Protein AF-A0A7L0DFR3-F1 (afdb_monomer)

Organism: NCBI:txid118793

Foldseek 3Di:
DDDADPDLVRSLVVLCVVCVVPDPVVSVVVNVVSVVVVVVVVVVVVVVPDDDDDDDDDDPVVVVVVVVVVVVCCVVPPVVVVVVVVVLVCVVVCVPPPPDPDPVVVNVVVVVVVVVVVVVVVVVVVVVVVVVVVPPPDPPPPPPPDDDPDDDD

Solvent-accessible surface area (backbone atoms only — not comparable to full-atom values): 9643 Å² total; per-residue (Å²): 136,88,85,72,61,91,49,72,66,61,28,53,50,52,51,50,64,77,40,61,94,48,61,68,69,60,50,51,51,52,51,53,50,50,54,52,50,52,52,47,53,53,50,48,55,56,53,72,73,44,91,73,81,82,88,74,88,82,52,68,72,54,53,62,48,50,54,55,50,51,56,50,47,54,64,73,57,42,58,66,62,55,48,51,53,50,52,53,49,44,56,73,66,54,76,70,66,90,81,69,92,69,63,63,72,61,50,56,50,52,51,53,48,50,54,52,48,52,57,49,51,62,52,52,57,55,55,53,58,63,58,63,69,74,68,74,69,79,79,79,78,78,81,83,81,91,85,83,94,80,87,89,134

InterPro domains:
  IPR006958 Mak16 protein [PF04874] (60-153)

Mean predicted aligned error: 16.57 Å

Sequence (153 aa):
QVLLSKNYEKALEEIDENLIYWPRFIRHKCKQRFTKITQYLIRIRKLTLRRQRKLVPLRRKIERREKRREEKALIAAQLDNAIEKELLERLKQDTYGDIYNFPIHAFDKALQQQEAESESESDAEKEEEEDEDMDKREFVEANSDESDLSDFE

pLDDT: mean 77.78, std 20.04, range [38.03, 97.69]

Nearest PDB structures (foldseek):
  8fkv-assembly1_NM  TM=8.749E-01  e=5.158E-13  Homo sapiens
  7ohx-assembly1_3  TM=8.711E-01  e=8.776E-07  Saccharomyces cerevisiae S288C

Radius of gyration: 38.38 Å; Cα contacts (8 Å, |Δi|>4): 20; chains: 1; bounding box: 72×45×98 Å

Structure (mmCIF, N/CA/C/O backbone):
data_AF-A0A7L0DFR3-F1
#
_entry.id   AF-A0A7L0DFR3-F1
#
loop_
_atom_site.group_PDB
_atom_site.id
_atom_site.type_symbol
_atom_site.label_atom_id
_atom_site.label_alt_id
_atom_site.label_comp_id
_atom_site.label_asym_id
_atom_site.label_entity_id
_atom_site.label_seq_id
_atom_site.pdbx_PDB_ins_code
_atom_site.Cartn_x
_atom_site.Cartn_y
_atom_site.Cartn_z
_atom_site.occupancy
_atom_site.B_iso_or_equiv
_atom_site.auth_seq_id
_atom_site.auth_comp_id
_atom_site.auth_asym_id
_atom_site.auth_atom_id
_atom_site.pdbx_PDB_model_num
ATOM 1 N N . GLN A 1 1 ? 10.230 -4.077 -34.091 1.00 72.06 1 GLN A N 1
ATOM 2 C CA . GLN A 1 1 ? 10.759 -3.524 -32.822 1.00 72.06 1 GLN A CA 1
ATOM 3 C C . GLN A 1 1 ? 12.108 -4.180 -32.562 1.00 72.06 1 GLN A C 1
ATOM 5 O O . GLN A 1 1 ? 12.217 -5.369 -32.830 1.00 72.06 1 GLN A O 1
ATOM 10 N N . VAL A 1 2 ? 13.117 -3.433 -32.107 1.00 84.50 2 VAL A N 1
ATOM 11 C CA . VAL A 1 2 ? 14.445 -3.990 -31.785 1.00 84.50 2 VAL A CA 1
ATOM 12 C C . VAL A 1 2 ? 14.487 -4.327 -30.297 1.00 84.50 2 VAL A C 1
ATOM 14 O O . VAL A 1 2 ? 14.176 -3.478 -29.462 1.00 84.50 2 VAL A O 1
ATOM 17 N N . LEU A 1 3 ? 14.824 -5.574 -29.974 1.00 90.81 3 LEU A N 1
ATOM 18 C CA . LEU A 1 3 ? 15.036 -6.033 -28.603 1.00 90.81 3 LEU A CA 1
ATOM 19 C C . LEU A 1 3 ? 16.458 -5.666 -28.176 1.00 90.81 3 LEU A C 1
ATOM 21 O O . LEU A 1 3 ? 17.406 -6.056 -28.848 1.00 90.81 3 LEU A O 1
ATOM 25 N N . LEU A 1 4 ? 16.588 -4.940 -27.065 1.00 91.44 4 LEU A N 1
ATOM 26 C CA . LEU A 1 4 ? 17.887 -4.629 -26.467 1.00 91.44 4 LEU A CA 1
ATOM 27 C C . LEU A 1 4 ? 18.353 -5.772 -25.563 1.00 91.44 4 LEU A C 1
ATOM 29 O O . LEU A 1 4 ? 17.537 -6.440 -24.913 1.00 91.44 4 LEU A O 1
ATOM 33 N N . SER A 1 5 ? 19.664 -5.975 -25.475 1.00 93.69 5 SER A N 1
ATOM 34 C CA . SER A 1 5 ? 20.235 -6.974 -24.575 1.00 93.69 5 SER A CA 1
ATOM 35 C C . SER A 1 5 ? 20.007 -6.651 -23.090 1.00 93.69 5 SER A C 1
ATOM 37 O O . SER A 1 5 ? 19.748 -5.524 -22.666 1.00 93.69 5 SER A O 1
ATOM 39 N N . LYS A 1 6 ? 20.085 -7.692 -22.249 1.00 90.19 6 LYS A N 1
ATOM 40 C CA . LYS A 1 6 ? 19.926 -7.567 -20.787 1.00 90.19 6 LYS A CA 1
ATOM 41 C C . LYS A 1 6 ? 21.142 -6.925 -20.109 1.00 90.19 6 LYS A C 1
ATOM 43 O O . LYS A 1 6 ? 21.017 -6.423 -18.993 1.00 90.19 6 LYS A O 1
ATOM 48 N N . ASN A 1 7 ? 22.303 -6.981 -20.759 1.00 94.25 7 ASN A N 1
ATOM 49 C CA . ASN A 1 7 ? 23.536 -6.392 -20.255 1.00 94.25 7 ASN A CA 1
ATOM 50 C C . ASN A 1 7 ? 23.525 -4.896 -20.551 1.00 94.25 7 ASN A C 1
ATOM 52 O O . ASN A 1 7 ? 23.384 -4.496 -21.701 1.00 94.25 7 ASN A O 1
ATOM 56 N N . TYR A 1 8 ? 23.683 -4.079 -19.511 1.00 94.06 8 TYR A N 1
ATOM 57 C CA . TYR A 1 8 ? 23.552 -2.627 -19.621 1.00 94.06 8 TYR A CA 1
ATOM 58 C C . TYR A 1 8 ? 24.523 -2.015 -20.641 1.00 94.06 8 TYR A C 1
ATOM 60 O O . TYR A 1 8 ? 24.113 -1.187 -21.445 1.00 94.06 8 TYR A O 1
ATOM 68 N N . GLU A 1 9 ? 25.782 -2.448 -20.626 1.00 95.25 9 GLU A N 1
ATOM 69 C CA . GLU A 1 9 ? 26.828 -1.937 -21.520 1.00 95.25 9 GLU A CA 1
ATOM 70 C C . GLU A 1 9 ? 26.550 -2.302 -22.980 1.00 95.25 9 GLU A C 1
ATOM 72 O O . GLU A 1 9 ? 26.455 -1.414 -23.822 1.00 95.25 9 GLU A O 1
ATOM 77 N N . LYS A 1 10 ? 26.280 -3.585 -23.252 1.00 95.81 10 LYS A N 1
ATOM 78 C CA . LYS A 1 10 ? 25.943 -4.066 -24.601 1.00 95.81 10 LYS A CA 1
ATOM 79 C C . LYS A 1 10 ? 24.705 -3.371 -25.169 1.00 95.81 10 LYS A C 1
ATOM 81 O O . LYS A 1 10 ? 24.691 -2.974 -26.324 1.00 95.81 10 LYS A O 1
ATOM 86 N N . ALA A 1 11 ? 23.684 -3.141 -24.346 1.00 95.75 11 ALA A N 1
ATOM 87 C CA . ALA A 1 11 ? 22.491 -2.421 -24.775 1.00 95.75 11 ALA A CA 1
ATOM 88 C C . ALA A 1 11 ? 22.769 -0.942 -25.109 1.00 95.75 11 ALA A C 1
ATOM 90 O O . ALA A 1 11 ? 22.086 -0.369 -25.955 1.00 95.75 11 ALA A O 1
ATOM 91 N N . LEU A 1 12 ? 23.754 -0.296 -24.470 1.00 95.12 12 LEU A N 1
ATOM 92 C CA . LEU A 1 12 ? 24.156 1.069 -24.830 1.00 95.12 12 LEU A CA 1
ATOM 93 C C . L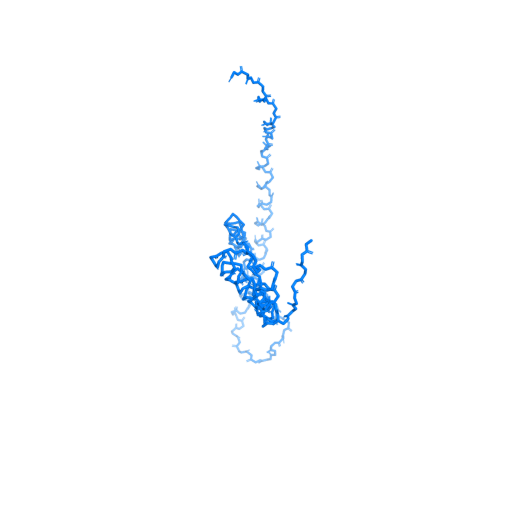EU A 1 12 ? 24.895 1.118 -26.170 1.00 95.12 12 LEU A C 1
ATOM 95 O O . LEU A 1 12 ? 24.679 2.068 -26.924 1.00 95.12 12 LEU A O 1
ATOM 99 N N . GLU A 1 13 ? 25.729 0.116 -26.450 1.00 95.25 13 GLU A N 1
ATOM 100 C CA . GLU A 1 13 ? 26.411 -0.057 -27.739 1.00 95.25 13 GLU A CA 1
ATOM 101 C C . GLU A 1 13 ? 25.393 -0.330 -28.852 1.00 95.25 13 GLU A C 1
ATOM 103 O O . GLU A 1 13 ? 25.373 0.385 -29.850 1.00 95.25 13 GLU A O 1
ATOM 108 N N . GLU A 1 14 ? 24.441 -1.241 -28.629 1.00 95.12 14 GLU A N 1
ATOM 109 C CA . GLU A 1 14 ? 23.336 -1.513 -29.559 1.00 95.12 14 GLU A CA 1
ATOM 110 C C . GLU A 1 14 ? 22.519 -0.245 -29.868 1.00 95.12 14 GLU A C 1
ATOM 112 O O . GLU A 1 14 ? 22.102 -0.025 -31.007 1.00 95.12 14 GLU A O 1
ATOM 117 N N . ILE A 1 15 ? 22.283 0.624 -28.876 1.00 94.25 15 ILE A N 1
ATOM 118 C CA . ILE A 1 15 ? 21.622 1.923 -29.094 1.00 94.25 15 ILE A CA 1
ATOM 119 C C . ILE A 1 15 ? 22.478 2.825 -29.992 1.00 94.25 15 ILE A C 1
ATOM 121 O O . ILE A 1 15 ? 21.922 3.541 -30.826 1.00 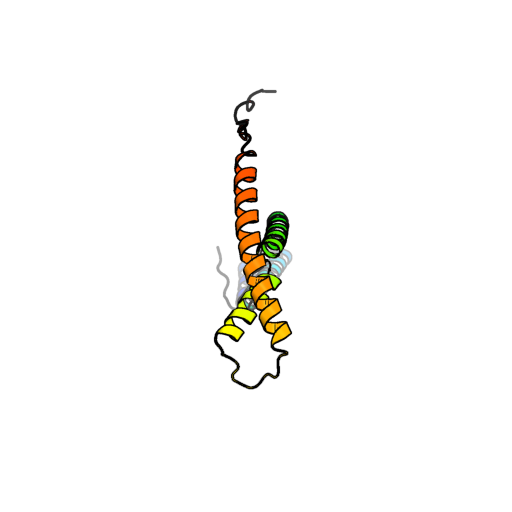94.25 15 ILE A O 1
ATOM 125 N N . ASP A 1 16 ? 23.802 2.822 -29.835 1.00 93.94 16 ASP A N 1
ATOM 126 C CA . ASP A 1 16 ? 24.697 3.627 -30.668 1.00 93.94 16 ASP A CA 1
ATOM 127 C C . ASP A 1 16 ? 24.770 3.130 -32.113 1.00 93.94 16 ASP A C 1
ATOM 129 O O . ASP A 1 16 ? 24.722 3.952 -33.032 1.00 93.94 16 ASP A O 1
ATOM 133 N N . GLU A 1 17 ? 24.847 1.813 -32.302 1.00 94.06 17 GLU A N 1
ATOM 134 C CA . GLU A 1 17 ? 24.903 1.154 -33.608 1.00 94.06 17 GLU A CA 1
ATOM 135 C C . GLU A 1 17 ? 23.603 1.361 -34.392 1.00 94.06 17 GLU A C 1
ATOM 137 O O . GLU A 1 17 ? 23.618 1.826 -35.532 1.00 94.06 17 GLU A O 1
ATOM 142 N N . ASN A 1 18 ? 22.452 1.113 -33.758 1.00 93.25 18 ASN A N 1
ATOM 143 C CA . ASN A 1 18 ? 21.149 1.242 -34.415 1.00 93.25 18 ASN A CA 1
ATOM 144 C C . ASN A 1 18 ? 20.768 2.703 -34.720 1.00 93.25 18 ASN A C 1
ATOM 146 O O . ASN A 1 18 ? 19.979 2.966 -35.629 1.00 93.25 18 ASN A O 1
ATOM 150 N N . LEU A 1 19 ? 21.312 3.674 -33.975 1.00 93.25 19 LEU A N 1
ATOM 151 C CA . LEU A 1 19 ? 21.051 5.110 -34.162 1.00 93.25 19 LEU A CA 1
ATOM 152 C C . LEU A 1 19 ? 22.240 5.843 -34.805 1.00 93.25 19 LEU A C 1
ATOM 154 O O . LEU A 1 19 ? 22.445 7.038 -34.552 1.00 93.25 19 LEU A O 1
ATOM 158 N N . ILE A 1 20 ? 23.020 5.159 -35.648 1.00 94.00 20 ILE A N 1
ATOM 159 C CA . ILE A 1 20 ? 24.236 5.726 -36.244 1.00 94.00 20 ILE A CA 1
ATOM 160 C C . ILE A 1 20 ? 23.957 6.963 -37.113 1.00 94.00 20 ILE A C 1
ATOM 162 O O . ILE A 1 20 ? 24.647 7.971 -36.967 1.00 94.00 20 ILE A O 1
ATOM 166 N N . TYR A 1 21 ? 22.892 6.930 -37.920 1.00 94.62 21 TYR A N 1
ATOM 167 C CA . TYR A 1 21 ? 22.489 8.022 -38.818 1.00 94.62 21 TYR A CA 1
ATOM 168 C C . TYR A 1 21 ? 21.654 9.116 -38.137 1.00 94.62 21 TYR A C 1
ATOM 170 O O . TYR A 1 21 ? 21.275 10.098 -38.771 1.00 94.62 21 TYR A O 1
ATOM 178 N N . TRP A 1 22 ? 21.351 8.962 -36.846 1.00 95.56 22 TRP A N 1
ATOM 179 C CA . TRP A 1 22 ? 20.532 9.914 -36.102 1.00 95.56 22 TRP A CA 1
ATOM 180 C C . TRP A 1 22 ? 21.382 10.963 -35.371 1.00 95.56 22 TRP A C 1
ATOM 182 O O . TRP A 1 22 ? 22.492 10.664 -34.915 1.00 95.56 22 TRP A O 1
ATOM 192 N N . PRO A 1 23 ? 20.847 12.184 -35.168 1.00 96.94 23 PRO A N 1
ATOM 193 C CA . PRO A 1 23 ? 21.512 13.227 -34.396 1.00 96.94 23 PRO A CA 1
ATOM 194 C C . PRO A 1 23 ? 21.911 12.776 -32.984 1.00 96.94 23 PRO A C 1
ATOM 196 O O . PRO A 1 23 ? 21.156 12.089 -32.286 1.00 96.94 23 PRO A O 1
ATOM 199 N N . ARG A 1 24 ? 23.068 13.263 -32.509 1.00 95.06 24 ARG A N 1
ATOM 200 C CA . ARG A 1 24 ? 23.611 12.954 -31.168 1.00 95.06 24 ARG A CA 1
ATOM 201 C C . ARG A 1 24 ? 22.617 13.231 -30.037 1.00 95.06 24 ARG A C 1
ATOM 203 O O . ARG A 1 24 ? 22.581 12.483 -29.064 1.00 95.06 24 ARG A O 1
ATOM 210 N N . PHE A 1 25 ? 21.791 14.269 -30.176 1.00 96.38 25 PHE A N 1
ATOM 211 C CA . PHE A 1 25 ? 20.761 14.618 -29.196 1.00 96.38 25 PHE A CA 1
ATOM 212 C C . PHE A 1 25 ? 19.765 13.473 -28.964 1.00 96.38 25 PHE A C 1
ATOM 214 O O . PHE A 1 25 ? 19.495 13.109 -27.820 1.00 96.38 25 PHE A O 1
ATOM 221 N N . ILE A 1 26 ? 19.263 12.865 -30.041 1.00 95.81 26 ILE A N 1
ATOM 222 C CA . ILE A 1 26 ? 18.278 11.779 -29.963 1.00 95.81 26 ILE A CA 1
ATOM 223 C C . ILE A 1 26 ? 18.923 10.541 -29.343 1.00 95.81 26 ILE A C 1
ATOM 225 O O . ILE A 1 26 ? 18.371 9.966 -28.406 1.00 95.81 26 ILE A O 1
ATOM 229 N N . ARG A 1 27 ? 20.138 10.195 -29.779 1.00 94.94 27 ARG A N 1
ATOM 230 C CA . ARG A 1 27 ? 20.912 9.080 -29.218 1.00 94.94 27 ARG A CA 1
ATOM 231 C C . ARG A 1 27 ? 21.139 9.242 -27.714 1.00 94.94 27 ARG A C 1
ATOM 233 O O . ARG A 1 27 ? 20.875 8.325 -26.939 1.00 94.94 27 ARG A O 1
ATOM 240 N N . HIS A 1 28 ? 21.536 10.439 -27.285 1.00 96.50 28 HIS A N 1
ATOM 241 C CA . HIS A 1 28 ? 21.719 10.757 -25.872 1.00 96.50 28 HIS A CA 1
ATOM 242 C C . HIS A 1 28 ? 20.412 10.630 -25.078 1.00 96.50 28 HIS A C 1
ATOM 244 O O . HIS A 1 28 ? 20.404 10.042 -23.997 1.00 96.50 28 HIS A O 1
ATOM 250 N N . LYS A 1 29 ? 19.285 11.112 -25.616 1.00 97.69 29 LYS A N 1
ATOM 251 C CA . LYS A 1 29 ? 17.971 10.969 -24.971 1.00 97.69 29 LYS A CA 1
ATOM 252 C C . LYS A 1 29 ? 17.516 9.514 -24.878 1.00 97.69 29 LYS A C 1
ATOM 254 O O . LYS A 1 29 ? 16.987 9.129 -23.837 1.00 97.69 29 LYS A O 1
ATOM 259 N N . CYS A 1 30 ? 17.755 8.697 -25.902 1.00 95.94 30 CYS A N 1
ATOM 260 C CA . CYS A 1 30 ? 17.470 7.263 -25.851 1.00 95.94 30 CYS A CA 1
ATOM 261 C C . CYS A 1 30 ? 18.304 6.564 -24.772 1.00 95.94 30 CYS A C 1
ATOM 263 O O . CYS A 1 30 ? 17.737 5.832 -23.962 1.00 95.94 30 CYS A O 1
ATOM 265 N N . LYS A 1 31 ? 19.603 6.875 -24.670 1.00 95.50 31 LYS A N 1
ATOM 266 C CA . LYS A 1 31 ? 20.465 6.383 -23.583 1.00 95.50 31 LYS A CA 1
ATOM 267 C C . LYS A 1 31 ? 19.956 6.803 -22.204 1.00 95.50 31 LYS A C 1
ATOM 269 O O . LYS A 1 31 ? 19.774 5.953 -21.341 1.00 95.50 31 LYS A O 1
ATOM 274 N N . GLN A 1 32 ? 19.630 8.085 -22.012 1.00 97.25 32 GLN A N 1
ATOM 275 C CA . GLN A 1 32 ? 19.062 8.586 -20.752 1.00 97.25 32 GLN A CA 1
ATOM 2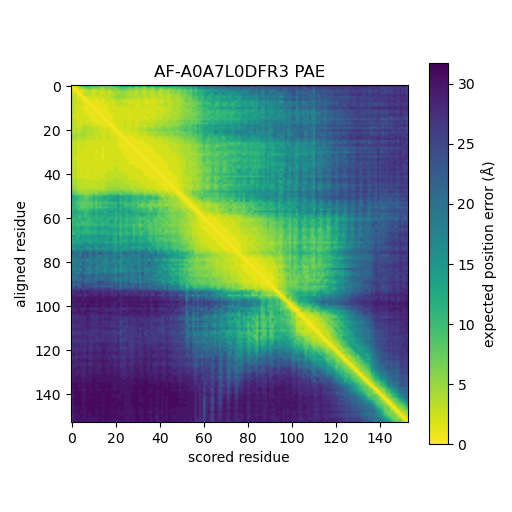76 C C . GLN A 1 32 ? 17.769 7.850 -20.365 1.00 97.25 32 GLN A C 1
ATOM 278 O O . GLN A 1 32 ? 17.593 7.463 -19.207 1.00 97.25 32 GLN A O 1
ATOM 283 N N . ARG A 1 33 ? 16.863 7.633 -21.328 1.00 96.56 33 ARG A N 1
ATOM 284 C CA . ARG A 1 33 ? 15.617 6.880 -21.112 1.00 96.56 33 ARG A CA 1
ATOM 285 C C . ARG A 1 33 ? 15.901 5.426 -20.744 1.00 96.56 33 ARG A C 1
ATOM 287 O O . ARG A 1 33 ? 15.324 4.936 -19.776 1.00 96.56 33 ARG A O 1
ATOM 294 N N . PHE A 1 34 ? 16.814 4.766 -21.454 1.00 95.69 34 PHE A N 1
ATOM 295 C CA . PHE A 1 34 ? 17.218 3.392 -21.167 1.00 95.69 34 PHE A CA 1
ATOM 296 C C . PHE A 1 34 ? 17.785 3.249 -19.750 1.00 95.69 34 PHE A C 1
ATOM 298 O O . PHE A 1 34 ? 17.336 2.382 -18.995 1.00 95.69 34 PHE A O 1
ATOM 305 N N . THR A 1 35 ? 18.683 4.151 -19.338 1.00 96.44 35 THR A N 1
ATOM 306 C CA . THR A 1 35 ? 19.216 4.202 -17.968 1.00 96.44 35 THR A CA 1
ATOM 307 C C . THR A 1 35 ? 18.105 4.401 -16.937 1.00 96.44 35 THR A C 1
ATOM 309 O O . THR A 1 35 ? 18.093 3.748 -15.895 1.00 96.44 35 THR A O 1
ATOM 312 N N . LYS A 1 36 ? 17.125 5.271 -17.211 1.00 97.44 36 LYS A N 1
ATOM 313 C CA . LYS A 1 36 ? 16.009 5.502 -16.284 1.00 97.44 36 LYS A CA 1
ATOM 314 C C . LYS A 1 36 ? 15.132 4.260 -16.118 1.00 97.44 36 LYS A C 1
ATOM 316 O O . LYS A 1 36 ? 14.778 3.912 -14.994 1.00 97.44 36 LYS A O 1
ATOM 321 N N . ILE A 1 37 ? 14.826 3.574 -17.219 1.00 95.88 37 ILE A N 1
ATOM 322 C CA . ILE A 1 37 ? 14.039 2.335 -17.215 1.00 95.88 37 ILE A CA 1
ATOM 323 C C . ILE A 1 37 ? 14.782 1.236 -16.450 1.00 95.88 37 ILE A C 1
ATOM 325 O O . ILE A 1 37 ? 14.206 0.617 -15.558 1.00 95.88 37 ILE A O 1
ATOM 329 N N . THR A 1 38 ? 16.070 1.024 -16.724 1.00 95.56 38 THR A N 1
ATOM 330 C CA . THR A 1 38 ? 16.882 0.031 -15.996 1.00 95.56 38 THR A CA 1
ATOM 331 C C . THR A 1 38 ? 16.965 0.343 -14.501 1.00 95.56 38 THR A C 1
ATOM 333 O O . THR A 1 38 ? 16.760 -0.552 -13.680 1.00 95.56 38 THR A O 1
ATOM 336 N N . GLN A 1 39 ? 17.153 1.611 -14.118 1.00 96.81 39 GLN A N 1
ATOM 337 C CA . GLN A 1 39 ? 17.084 2.038 -12.715 1.00 96.81 39 GLN A CA 1
ATOM 338 C C . GLN A 1 39 ? 15.721 1.736 -12.076 1.00 96.81 39 GLN A C 1
ATOM 340 O O . GLN A 1 39 ? 15.669 1.280 -10.932 1.00 96.81 39 GLN A O 1
ATOM 345 N N . TYR A 1 40 ? 14.617 1.970 -12.792 1.00 97.50 40 TYR A N 1
ATOM 346 C CA . TYR A 1 40 ? 13.275 1.636 -12.313 1.00 97.50 40 TYR A CA 1
ATOM 347 C C . TYR A 1 40 ? 13.089 0.134 -12.127 1.00 97.50 40 TYR A C 1
ATOM 349 O O . TYR A 1 40 ? 12.600 -0.273 -11.078 1.00 97.50 40 TYR A O 1
ATOM 357 N N . LEU A 1 41 ? 13.553 -0.695 -13.063 1.00 95.25 41 LEU A N 1
ATOM 358 C CA . LEU A 1 41 ? 13.508 -2.152 -12.922 1.00 95.25 41 LEU A CA 1
ATOM 359 C C . LEU A 1 41 ? 14.293 -2.625 -11.691 1.00 95.25 41 LEU A C 1
ATOM 361 O O . LEU A 1 41 ? 13.793 -3.439 -10.914 1.00 95.25 41 LEU A O 1
ATOM 365 N N . ILE A 1 42 ?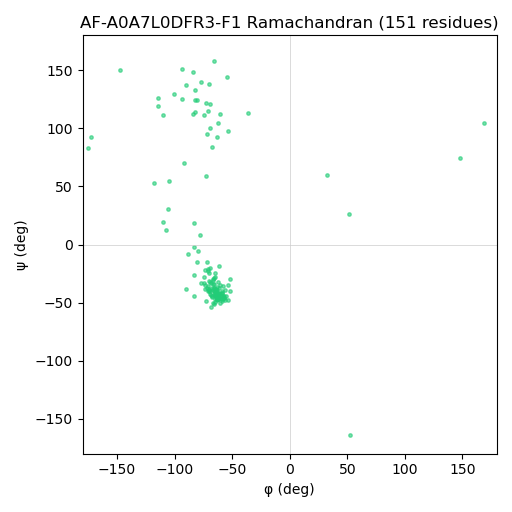 15.492 -2.078 -11.462 1.00 95.38 42 ILE A N 1
ATOM 366 C CA . ILE A 1 42 ? 16.286 -2.369 -10.258 1.00 95.38 42 ILE A CA 1
ATOM 367 C C . ILE A 1 42 ? 15.533 -1.927 -8.997 1.00 95.38 42 ILE A C 1
ATOM 369 O O . ILE A 1 42 ? 15.486 -2.665 -8.013 1.00 95.38 42 ILE A O 1
ATOM 373 N N . ARG A 1 43 ? 14.927 -0.734 -9.008 1.00 96.81 43 ARG A N 1
ATOM 374 C CA . ARG A 1 43 ? 14.152 -0.210 -7.876 1.00 96.81 43 ARG A CA 1
ATOM 375 C C . ARG A 1 43 ? 12.939 -1.085 -7.569 1.00 96.81 43 ARG A C 1
ATOM 377 O O . ARG A 1 43 ? 12.721 -1.381 -6.401 1.00 96.81 43 ARG A O 1
ATOM 384 N N . ILE A 1 44 ? 12.198 -1.522 -8.586 1.00 95.25 44 ILE A N 1
ATOM 385 C CA . ILE A 1 44 ? 11.051 -2.425 -8.432 1.00 95.25 44 ILE A CA 1
ATOM 386 C C . ILE A 1 44 ? 11.512 -3.735 -7.801 1.00 95.25 44 ILE A C 1
ATOM 388 O O . ILE A 1 44 ? 10.974 -4.103 -6.766 1.00 95.25 44 ILE A O 1
ATOM 392 N N . ARG A 1 45 ? 12.571 -4.372 -8.322 1.00 94.62 45 ARG A N 1
ATOM 393 C CA . ARG A 1 45 ? 13.126 -5.606 -7.730 1.00 94.62 45 ARG A CA 1
ATOM 394 C C . ARG A 1 45 ? 13.499 -5.420 -6.257 1.00 94.62 45 ARG A C 1
ATOM 396 O O . ARG A 1 45 ? 13.168 -6.253 -5.419 1.00 94.62 45 ARG A O 1
ATOM 403 N N . LYS A 1 46 ? 14.151 -4.303 -5.917 1.00 94.12 46 LYS A N 1
ATOM 404 C CA . LYS A 1 46 ? 14.489 -3.967 -4.524 1.00 94.12 46 LYS A CA 1
ATOM 405 C C . LYS A 1 46 ? 13.246 -3.753 -3.656 1.00 94.12 46 LYS A C 1
ATOM 407 O O . LYS A 1 46 ? 13.263 -4.139 -2.494 1.00 94.12 46 LYS A O 1
ATOM 412 N N . LEU A 1 47 ? 12.192 -3.133 -4.187 1.00 92.12 47 LEU A N 1
ATOM 413 C CA . LEU A 1 47 ? 10.934 -2.916 -3.468 1.00 92.12 47 LEU A CA 1
ATOM 414 C C . LEU A 1 47 ? 10.162 -4.222 -3.264 1.00 92.12 47 LEU A C 1
ATOM 416 O O . LEU A 1 47 ? 9.651 -4.429 -2.172 1.00 92.12 47 LEU A O 1
ATOM 420 N N . THR A 1 48 ? 10.135 -5.116 -4.254 1.00 90.56 48 THR A N 1
ATOM 421 C CA . THR A 1 48 ? 9.458 -6.420 -4.154 1.00 90.56 48 THR A CA 1
ATOM 422 C C . THR A 1 48 ? 10.155 -7.368 -3.181 1.00 90.56 48 THR A C 1
ATOM 424 O O . THR A 1 48 ? 9.493 -8.163 -2.528 1.00 90.56 48 THR A O 1
ATOM 427 N N . LEU A 1 49 ? 11.486 -7.279 -3.058 1.00 92.25 49 LEU A N 1
ATOM 428 C CA . LEU A 1 49 ? 12.265 -8.039 -2.070 1.00 92.25 49 LEU A CA 1
ATOM 429 C C . LEU A 1 49 ? 12.044 -7.543 -0.630 1.00 92.25 49 LEU A C 1
ATOM 431 O O . LEU A 1 49 ? 12.279 -8.281 0.324 1.00 92.25 49 LEU A O 1
ATOM 435 N N . ARG A 1 50 ? 11.614 -6.288 -0.444 1.00 89.94 50 ARG A N 1
ATOM 436 C CA . ARG A 1 50 ? 11.343 -5.720 0.882 1.00 89.94 50 ARG A CA 1
ATOM 437 C C . ARG A 1 50 ? 9.953 -6.142 1.356 1.00 89.94 50 ARG A C 1
ATOM 439 O O . ARG A 1 50 ? 8.968 -5.965 0.648 1.00 89.94 50 ARG A O 1
ATOM 446 N N . ARG A 1 51 ? 9.847 -6.612 2.603 1.00 85.62 51 ARG A N 1
ATOM 447 C CA . ARG A 1 51 ? 8.553 -6.876 3.248 1.00 85.62 51 ARG A CA 1
ATOM 448 C C . ARG A 1 51 ? 7.843 -5.548 3.530 1.00 85.62 51 ARG A C 1
ATOM 450 O O . ARG A 1 51 ? 8.168 -4.863 4.495 1.00 85.62 51 ARG A O 1
ATOM 457 N N . GLN A 1 52 ? 6.892 -5.171 2.681 1.00 83.38 52 GLN A N 1
ATOM 458 C CA . GLN A 1 52 ? 6.052 -3.993 2.902 1.00 83.38 52 GLN A CA 1
ATOM 459 C C . GLN A 1 52 ? 4.796 -4.374 3.690 1.00 83.38 52 GLN A C 1
ATOM 461 O O . GLN A 1 52 ? 4.167 -5.399 3.423 1.00 83.38 52 GLN A O 1
ATOM 466 N N . ARG A 1 53 ? 4.426 -3.546 4.674 1.00 88.25 53 ARG A N 1
ATOM 467 C CA . ARG A 1 53 ? 3.123 -3.660 5.341 1.00 88.25 53 ARG A CA 1
ATOM 468 C C . ARG A 1 53 ? 2.040 -3.237 4.350 1.00 88.25 53 ARG A C 1
ATOM 470 O O . ARG A 1 53 ? 2.218 -2.258 3.628 1.00 88.25 53 ARG A O 1
ATOM 477 N N . LYS A 1 54 ? 0.927 -3.969 4.314 1.00 88.12 54 LYS A N 1
ATOM 478 C CA . LYS A 1 54 ? -0.227 -3.595 3.491 1.00 88.12 54 LYS A CA 1
ATOM 479 C C . LYS A 1 54 ? -0.858 -2.340 4.093 1.00 88.12 54 LYS A C 1
ATOM 481 O O . LYS A 1 54 ? -1.247 -2.356 5.258 1.00 88.12 54 LYS A O 1
ATOM 486 N N . LEU A 1 55 ? -0.934 -1.264 3.314 1.00 90.12 55 LEU A N 1
ATOM 487 C CA . LEU A 1 55 ? -1.695 -0.077 3.693 1.00 90.12 55 LEU A CA 1
ATOM 488 C C . LEU A 1 55 ? -3.179 -0.405 3.522 1.00 90.12 55 LEU A C 1
ATOM 490 O O . LEU A 1 55 ? -3.639 -0.619 2.402 1.00 90.12 55 LEU A O 1
ATOM 494 N N . VAL A 1 56 ? -3.905 -0.488 4.633 1.00 90.69 56 VAL A N 1
ATOM 495 C CA . VAL A 1 56 ? -5.356 -0.694 4.635 1.00 90.69 56 VAL A CA 1
ATOM 496 C C . VAL A 1 56 ? -6.026 0.658 4.883 1.00 90.69 56 VAL A C 1
ATOM 498 O O . VAL A 1 56 ? -5.636 1.356 5.821 1.00 90.69 56 VAL A O 1
ATOM 501 N N . PRO A 1 57 ? -7.005 1.068 4.058 1.00 89.12 57 PRO A N 1
ATOM 502 C CA . PRO A 1 57 ? -7.712 2.318 4.280 1.00 89.12 57 PRO A CA 1
ATOM 503 C C . PRO A 1 57 ? -8.658 2.193 5.479 1.00 89.12 57 PRO A C 1
ATOM 505 O O . PRO A 1 57 ? -9.584 1.382 5.471 1.00 89.12 57 PRO A O 1
ATOM 508 N N . LEU A 1 58 ? -8.467 3.047 6.483 1.00 87.19 58 LEU A N 1
ATOM 509 C CA . LEU A 1 58 ? -9.400 3.191 7.598 1.00 87.19 58 LEU A CA 1
ATOM 510 C C . LEU A 1 58 ? -10.520 4.154 7.195 1.00 87.19 58 LEU A C 1
ATOM 512 O O . LEU A 1 58 ? -10.307 5.347 6.966 1.00 87.19 58 LEU A O 1
ATOM 516 N N . ARG A 1 59 ? -11.740 3.626 7.061 1.00 93.38 59 ARG A N 1
ATOM 517 C CA . ARG A 1 59 ? -12.915 4.432 6.715 1.00 93.38 59 ARG A CA 1
ATOM 518 C C . ARG A 1 59 ? -13.463 5.094 7.979 1.00 93.38 59 ARG A C 1
ATOM 520 O O . ARG A 1 59 ? -14.058 4.418 8.811 1.00 93.38 59 ARG A O 1
ATOM 527 N N . ARG A 1 60 ? -13.399 6.429 8.060 1.00 92.44 60 ARG A N 1
ATOM 528 C CA . ARG A 1 60 ? -13.895 7.221 9.212 1.00 92.44 60 ARG A CA 1
ATOM 529 C C . ARG A 1 60 ? -15.343 6.920 9.629 1.00 92.44 60 ARG A C 1
ATOM 531 O O . ARG A 1 60 ? -15.700 7.116 10.784 1.00 92.44 60 ARG A O 1
ATOM 538 N N . LYS A 1 61 ? -16.211 6.514 8.691 1.00 94.56 61 LYS A N 1
ATOM 539 C CA . LYS A 1 61 ? -17.605 6.131 8.996 1.00 94.56 61 LYS A CA 1
ATOM 540 C C . LYS A 1 61 ? -17.687 4.798 9.752 1.00 94.56 61 LYS A C 1
ATOM 542 O O . LYS A 1 61 ? -18.559 4.660 10.601 1.00 94.56 61 LYS A O 1
ATOM 547 N N . ILE A 1 62 ? -16.799 3.851 9.435 1.00 92.81 62 ILE A N 1
ATOM 548 C CA . ILE A 1 62 ? -16.715 2.549 10.109 1.00 92.81 62 ILE A CA 1
ATOM 549 C C . ILE A 1 62 ? -16.128 2.750 11.499 1.00 92.81 62 ILE A C 1
ATOM 551 O O . ILE A 1 62 ? -16.765 2.364 12.463 1.00 92.81 62 ILE A O 1
ATOM 555 N N . GLU A 1 63 ? -15.021 3.482 11.611 1.00 93.50 63 GLU A N 1
ATOM 556 C CA . GLU A 1 63 ? -14.386 3.812 12.895 1.00 93.50 63 GLU A CA 1
ATOM 557 C C . GLU A 1 63 ? -15.371 4.467 13.882 1.00 93.50 63 GLU A C 1
ATOM 559 O O . GLU A 1 63 ? -15.532 4.019 15.011 1.00 93.50 63 GLU A O 1
ATOM 564 N N . ARG A 1 64 ? -16.143 5.468 13.432 1.00 94.88 64 ARG A N 1
ATOM 565 C CA . ARG A 1 64 ? -17.196 6.099 14.251 1.00 94.88 64 ARG A CA 1
ATOM 566 C C . ARG A 1 64 ? -18.352 5.169 14.619 1.00 94.88 64 ARG A C 1
ATOM 568 O O . ARG A 1 64 ? -19.098 5.469 15.550 1.00 94.88 64 ARG A O 1
ATOM 575 N N . ARG A 1 65 ? -18.598 4.122 13.831 1.00 95.56 65 ARG A N 1
ATOM 576 C CA . ARG A 1 65 ? -19.639 3.125 14.107 1.00 95.56 65 ARG A CA 1
ATOM 577 C C . ARG A 1 65 ? -19.119 2.083 15.093 1.00 95.56 65 ARG A C 1
ATOM 579 O O . ARG A 1 65 ? -19.841 1.763 16.025 1.00 95.56 65 ARG A O 1
ATOM 586 N N . GLU A 1 66 ? -17.897 1.598 14.896 1.00 95.31 66 GLU A N 1
ATOM 587 C CA . GLU A 1 66 ? -17.236 0.647 15.791 1.00 95.31 66 GLU A CA 1
ATOM 588 C C . GLU A 1 66 ? -17.037 1.250 17.173 1.00 95.31 66 GLU A C 1
ATOM 590 O O . GLU A 1 66 ? -17.492 0.640 18.127 1.00 95.31 66 GLU A O 1
ATOM 595 N N . LYS A 1 67 ? -16.543 2.490 17.274 1.00 95.94 67 LYS A N 1
ATOM 596 C CA . LYS A 1 67 ? -16.387 3.176 18.563 1.00 95.94 67 LYS A CA 1
ATOM 597 C C . LYS A 1 67 ? -17.697 3.268 19.354 1.00 95.94 67 LYS A C 1
ATOM 599 O O . LYS A 1 67 ? -17.745 2.918 20.522 1.00 95.94 67 LYS A O 1
ATOM 604 N N . ARG A 1 68 ? -18.793 3.682 18.706 1.00 96.19 68 ARG A N 1
ATOM 605 C CA . ARG A 1 68 ? -20.112 3.745 19.366 1.00 96.19 68 ARG A CA 1
ATOM 606 C C . ARG A 1 68 ? -20.649 2.366 19.741 1.00 96.19 68 ARG A C 1
ATOM 608 O O . ARG A 1 68 ? -21.367 2.241 20.724 1.00 96.19 68 ARG A O 1
ATOM 615 N N . ARG A 1 69 ? -20.363 1.340 18.935 1.00 96.75 69 ARG A N 1
ATOM 616 C CA . ARG A 1 69 ? -20.765 -0.038 19.241 1.00 96.75 69 ARG A CA 1
ATOM 617 C C . ARG A 1 69 ? -19.968 -0.587 20.421 1.00 96.75 69 ARG A C 1
ATOM 619 O O . ARG A 1 69 ? -20.551 -1.256 21.255 1.00 96.75 69 ARG A O 1
ATOM 626 N N . GLU A 1 70 ? -18.680 -0.280 20.487 1.00 95.00 70 GLU A N 1
ATOM 627 C CA . GLU A 1 70 ? -17.787 -0.631 21.589 1.00 95.00 70 GLU A CA 1
ATOM 628 C C . GLU A 1 70 ? -18.225 0.041 22.894 1.00 95.00 70 GLU A C 1
ATOM 630 O O . GLU A 1 70 ? -18.384 -0.645 23.892 1.00 95.00 70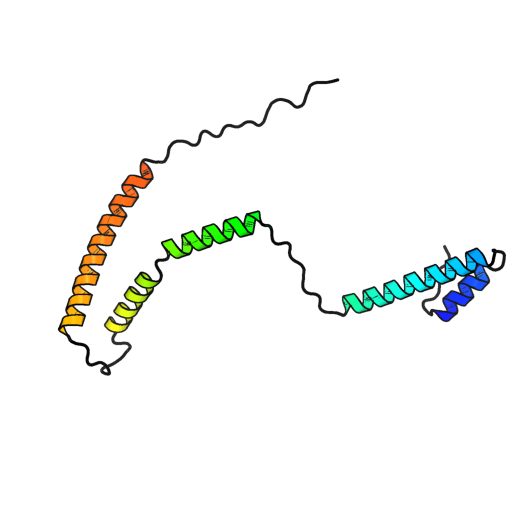 GLU A O 1
ATOM 635 N N . GLU A 1 71 ? -18.530 1.343 22.868 1.00 95.25 71 GLU A N 1
ATOM 636 C CA . GLU A 1 71 ? -19.076 2.070 24.026 1.00 95.25 71 GLU A CA 1
ATOM 637 C C . GLU A 1 71 ? -20.381 1.433 24.529 1.00 95.25 71 GLU A C 1
ATOM 639 O O . GLU A 1 71 ? -20.528 1.178 25.721 1.00 95.25 71 GLU A O 1
ATOM 644 N N . LYS A 1 72 ? -21.310 1.105 23.619 1.00 95.81 72 LYS A N 1
ATOM 645 C CA . LYS A 1 72 ? -22.556 0.408 23.975 1.00 95.81 72 LYS A CA 1
ATOM 646 C C . LYS A 1 72 ? -22.309 -0.993 24.532 1.00 95.81 72 LYS A C 1
ATOM 648 O O . LYS A 1 72 ? -22.962 -1.381 25.490 1.00 95.81 72 LYS A O 1
ATOM 653 N N . ALA A 1 73 ? -21.380 -1.740 23.939 1.00 95.38 73 ALA A N 1
ATOM 654 C CA . ALA A 1 73 ? -21.034 -3.080 24.395 1.00 95.38 73 ALA A CA 1
ATOM 655 C C . ALA A 1 73 ? -20.382 -3.056 25.782 1.00 95.38 73 ALA A C 1
ATOM 657 O O . ALA A 1 73 ? -20.677 -3.924 26.589 1.00 95.38 73 ALA A O 1
ATOM 658 N N . LEU A 1 74 ? -19.546 -2.056 26.078 1.00 92.25 74 LEU A N 1
ATOM 659 C CA . LEU A 1 74 ? -18.937 -1.881 27.398 1.00 92.25 74 LEU A CA 1
ATOM 660 C C . LEU A 1 74 ? -20.010 -1.641 28.461 1.00 92.25 74 LEU A C 1
ATOM 662 O O . LEU A 1 74 ? -19.988 -2.296 29.498 1.00 92.25 74 LEU A O 1
ATOM 666 N N . ILE A 1 75 ? -20.960 -0.745 28.178 1.00 91.06 75 ILE A N 1
ATOM 667 C CA . ILE A 1 75 ? -22.068 -0.445 29.095 1.00 91.06 75 ILE A CA 1
ATOM 668 C C . ILE A 1 75 ? -22.932 -1.693 29.321 1.00 91.06 75 ILE A C 1
ATOM 670 O O . ILE A 1 75 ? -23.217 -2.029 30.463 1.00 91.06 75 ILE A O 1
ATOM 674 N N . ALA A 1 76 ? -23.299 -2.403 28.250 1.00 91.88 76 ALA A N 1
ATOM 675 C CA . ALA A 1 76 ? -24.143 -3.595 28.335 1.00 91.88 76 ALA A CA 1
ATOM 676 C C . ALA A 1 76 ? -23.450 -4.789 29.013 1.00 91.88 76 ALA A C 1
ATOM 678 O O . ALA A 1 76 ? -24.103 -5.575 29.683 1.00 91.88 76 ALA A O 1
ATOM 679 N N . ALA A 1 77 ? -22.134 -4.943 28.845 1.00 89.44 77 ALA A N 1
ATOM 680 C CA . ALA A 1 77 ? -21.402 -6.080 29.394 1.00 89.44 77 ALA A CA 1
ATOM 681 C C . ALA A 1 77 ? -21.233 -6.035 30.921 1.00 89.44 77 ALA A C 1
ATOM 683 O O . ALA A 1 77 ? -20.840 -7.059 31.473 1.00 89.44 77 ALA A O 1
ATOM 684 N N . GLN A 1 78 ? -21.462 -4.878 31.569 1.00 91.06 78 GLN A N 1
ATOM 685 C CA . GLN A 1 78 ? -21.346 -4.663 33.023 1.00 91.06 78 GLN A CA 1
ATOM 686 C C . GLN A 1 78 ? -20.246 -5.523 33.675 1.00 91.06 78 GLN A C 1
ATOM 688 O O . GLN A 1 78 ? -20.503 -6.381 34.520 1.00 91.06 78 GLN A O 1
ATOM 693 N N . LEU A 1 79 ? -19.002 -5.327 33.219 1.00 90.44 79 LEU A N 1
ATOM 694 C CA . LEU A 1 79 ? -17.897 -6.245 33.516 1.00 90.44 79 LEU A CA 1
ATOM 695 C C . LEU A 1 79 ? -17.649 -6.421 35.017 1.00 90.44 79 LEU A C 1
ATOM 697 O O . LEU A 1 79 ? -17.328 -7.527 35.437 1.00 90.44 79 LEU A O 1
ATOM 701 N N . ASP A 1 80 ? -17.828 -5.366 35.809 1.00 89.94 80 ASP A N 1
ATOM 702 C CA . ASP A 1 80 ? -17.628 -5.416 37.258 1.00 89.94 80 ASP A CA 1
ATOM 703 C C . ASP A 1 80 ? -18.620 -6.389 37.918 1.00 89.94 80 ASP A C 1
ATOM 705 O O . ASP A 1 80 ? -18.197 -7.296 38.631 1.00 89.94 80 ASP A O 1
ATOM 709 N N . ASN A 1 81 ? -19.908 -6.314 37.564 1.00 90.31 81 ASN A N 1
ATOM 710 C CA . ASN A 1 81 ? -20.947 -7.218 38.073 1.00 90.31 81 ASN A CA 1
ATOM 711 C C . ASN A 1 81 ? -20.690 -8.674 37.654 1.00 90.31 81 ASN A C 1
ATOM 713 O O . ASN A 1 81 ? -20.854 -9.602 38.447 1.00 90.31 81 ASN A O 1
ATOM 717 N N . ALA A 1 82 ? -20.259 -8.890 36.407 1.00 91.75 82 ALA A N 1
ATOM 718 C CA . ALA A 1 82 ? -19.914 -10.222 35.914 1.00 91.75 82 ALA A CA 1
ATOM 719 C C . ALA A 1 82 ? -18.699 -10.813 36.654 1.00 91.75 82 ALA A C 1
ATOM 721 O O . ALA A 1 82 ? -18.703 -11.994 37.007 1.00 91.75 82 ALA A O 1
ATOM 722 N N . ILE A 1 83 ? -17.678 -9.992 36.925 1.00 90.94 83 ILE A N 1
ATOM 723 C CA . ILE A 1 83 ? -16.482 -10.391 37.677 1.00 90.94 83 ILE A CA 1
ATOM 724 C C . ILE A 1 83 ? -16.837 -10.685 39.138 1.00 90.94 83 ILE A C 1
ATOM 726 O O . ILE A 1 83 ? -16.386 -11.693 39.677 1.00 90.94 83 ILE A O 1
ATOM 730 N N . GLU A 1 84 ? -17.651 -9.852 39.785 1.00 87.88 84 GLU A N 1
ATOM 731 C CA . GLU A 1 84 ? -18.096 -10.067 41.166 1.00 87.88 84 GLU A CA 1
ATOM 732 C C . GLU A 1 84 ? -18.886 -11.371 41.312 1.00 87.88 84 GLU A C 1
ATOM 734 O O . GLU A 1 84 ? -18.582 -12.179 42.196 1.00 87.88 84 GLU A O 1
ATOM 739 N N . LYS A 1 85 ? -19.837 -11.624 40.400 1.00 88.38 85 LYS A N 1
ATOM 740 C CA . LYS A 1 85 ? -20.602 -12.879 40.351 1.00 88.38 85 LYS A CA 1
ATOM 741 C C . LYS A 1 85 ? -19.664 -14.089 40.186 1.00 88.38 85 LYS A C 1
ATOM 743 O O . LYS A 1 85 ? -19.789 -15.047 40.950 1.00 88.38 85 LYS A O 1
ATOM 748 N N . GLU A 1 86 ? -18.677 -14.028 39.284 1.00 90.31 86 GLU A N 1
ATOM 749 C CA . GLU A 1 86 ? -17.696 -15.112 39.085 1.00 90.31 86 GLU A CA 1
ATOM 750 C C . GLU A 1 86 ? -16.799 -15.332 40.318 1.00 90.31 86 GLU A C 1
ATOM 752 O O . GLU A 1 86 ? -16.541 -16.469 40.718 1.00 90.31 86 GLU A O 1
ATOM 757 N N . LEU A 1 87 ? -16.315 -14.256 40.946 1.00 86.38 87 LEU A N 1
ATOM 758 C CA . LEU A 1 87 ? -15.464 -14.343 42.135 1.00 86.38 87 LEU A CA 1
ATOM 759 C C . LEU A 1 87 ? -16.215 -14.949 43.324 1.00 86.38 87 LEU A C 1
ATOM 761 O O . LEU A 1 87 ? -15.653 -15.794 44.026 1.00 86.38 87 LEU A O 1
ATOM 765 N N . LEU A 1 88 ? -17.478 -14.567 43.528 1.00 85.44 88 LEU A N 1
ATOM 766 C CA . LEU A 1 88 ? -18.334 -15.162 44.554 1.00 85.44 88 LEU A CA 1
ATOM 767 C C . LEU A 1 88 ? -18.595 -16.641 44.268 1.00 85.44 88 LEU A C 1
ATOM 769 O O . LEU A 1 88 ? -18.515 -17.458 45.182 1.00 85.44 88 LEU A O 1
ATOM 773 N N . GLU A 1 89 ? -18.848 -17.015 43.016 1.00 86.50 89 GLU A N 1
ATOM 774 C CA . GLU A 1 89 ? -19.062 -18.413 42.637 1.00 86.50 89 GLU A CA 1
ATOM 775 C C . GLU A 1 89 ? -17.804 -19.272 42.841 1.00 86.50 89 GLU A C 1
ATOM 777 O O . GLU A 1 89 ? -17.884 -20.355 43.423 1.00 86.50 89 GLU A O 1
ATOM 782 N N . ARG A 1 90 ? -16.619 -18.776 42.463 1.00 85.12 90 ARG A N 1
ATOM 783 C CA . ARG A 1 90 ? -15.344 -19.466 42.732 1.00 85.12 90 ARG A CA 1
ATOM 784 C C . ARG A 1 90 ? -15.082 -19.635 44.224 1.00 85.12 90 ARG A C 1
ATOM 786 O O . ARG A 1 90 ? -14.533 -20.661 44.631 1.00 85.12 90 ARG A O 1
ATOM 793 N N . LEU A 1 91 ? -15.458 -18.638 45.024 1.00 78.94 91 LEU A N 1
ATOM 794 C CA . LEU A 1 91 ? -15.337 -18.695 46.475 1.00 78.94 91 LEU A CA 1
ATOM 795 C C . LEU A 1 91 ? -16.323 -19.712 47.074 1.00 78.94 91 LEU A C 1
ATOM 797 O O . LEU A 1 91 ? -15.912 -20.487 47.927 1.00 78.94 91 LEU A O 1
ATOM 801 N N . LYS A 1 92 ? -17.565 -19.797 46.569 1.00 79.19 92 LYS A N 1
ATOM 802 C CA . LYS A 1 92 ? -18.545 -20.846 46.937 1.00 79.19 92 LYS A CA 1
ATOM 803 C C . LYS A 1 92 ? -18.076 -22.257 46.571 1.00 79.19 92 LYS A C 1
ATOM 805 O O . LYS A 1 92 ? -18.420 -23.212 47.254 1.00 79.19 92 LYS A O 1
ATOM 810 N N . GLN A 1 93 ? -17.319 -22.398 45.484 1.00 82.12 93 GLN A N 1
ATOM 811 C CA . GLN A 1 93 ? -16.760 -23.676 45.030 1.00 82.12 93 GLN A CA 1
ATOM 812 C C . GLN A 1 93 ? -15.517 -24.122 45.835 1.00 82.12 93 GLN A C 1
ATOM 814 O O . GLN A 1 93 ? -14.856 -25.078 45.429 1.00 82.12 93 GLN A O 1
ATOM 819 N N . ASP A 1 94 ? -15.170 -23.438 46.938 1.00 72.62 94 ASP A N 1
ATOM 820 C CA . ASP A 1 94 ? -14.004 -23.712 47.799 1.00 72.62 94 ASP A CA 1
ATOM 821 C C . ASP A 1 94 ? -12.673 -23.817 47.027 1.00 72.62 94 ASP A C 1
ATOM 823 O O . ASP A 1 94 ? -11.703 -24.441 47.467 1.00 72.62 94 ASP A O 1
ATOM 827 N N . THR A 1 95 ? -12.581 -23.156 45.864 1.00 68.94 95 THR A N 1
ATOM 828 C CA . THR A 1 95 ? -11.390 -23.211 44.994 1.00 68.94 95 THR A CA 1
ATOM 829 C C . THR A 1 95 ? -10.126 -22.673 45.667 1.00 68.94 95 THR A C 1
ATOM 831 O O . THR A 1 95 ? -9.014 -22.993 45.243 1.00 68.94 95 THR A O 1
ATOM 834 N N . TYR A 1 96 ? -10.290 -21.894 46.738 1.00 67.94 96 TYR A N 1
ATOM 835 C CA . TYR A 1 96 ? -9.210 -21.252 47.468 1.00 67.94 96 TYR A CA 1
ATOM 836 C C . TYR A 1 96 ? -8.939 -21.828 48.879 1.00 67.94 96 TYR A C 1
ATOM 838 O O . TYR A 1 96 ? -8.267 -21.166 49.656 1.00 67.94 96 TYR A O 1
ATOM 846 N N . GLY A 1 97 ? -9.373 -23.047 49.226 1.00 70.31 97 GLY A N 1
ATOM 847 C CA . GLY A 1 97 ? -9.003 -23.726 50.492 1.00 70.31 97 GLY A CA 1
ATOM 848 C C . GLY A 1 97 ? -9.229 -22.929 51.802 1.00 70.31 97 GLY A C 1
ATOM 849 O O . GLY A 1 97 ? -9.901 -21.903 51.823 1.00 70.31 97 GLY A O 1
ATOM 850 N N . ASP A 1 98 ? -8.619 -23.371 52.912 1.00 64.06 98 ASP A N 1
ATOM 851 C CA . ASP A 1 98 ? -8.827 -22.816 54.275 1.00 64.06 98 ASP A CA 1
ATOM 852 C C . ASP A 1 98 ? -7.994 -21.553 54.599 1.00 64.06 98 ASP A C 1
ATOM 854 O O . ASP A 1 98 ? -7.748 -21.217 55.759 1.00 64.06 98 ASP A O 1
ATOM 858 N N . ILE A 1 99 ? -7.474 -20.850 53.590 1.00 60.53 99 ILE A N 1
ATOM 859 C CA . ILE A 1 99 ? -6.426 -19.830 53.795 1.00 60.53 99 ILE A CA 1
ATOM 860 C C . ILE A 1 99 ? -6.996 -18.485 54.294 1.00 60.53 99 ILE A C 1
ATOM 862 O O . ILE A 1 99 ? -6.239 -17.589 54.675 1.00 60.53 99 ILE A O 1
ATOM 866 N N . TYR A 1 100 ? -8.319 -18.325 54.374 1.00 63.03 100 TYR A N 1
ATOM 867 C CA . TYR A 1 100 ? -8.926 -17.025 54.653 1.00 63.03 100 TYR A CA 1
ATOM 868 C C . TYR A 1 100 ? -9.664 -16.947 55.988 1.00 63.03 100 TYR A C 1
ATOM 870 O O . TYR A 1 100 ? -10.608 -17.679 56.261 1.00 63.03 100 TYR A O 1
ATOM 878 N N . ASN A 1 101 ? -9.286 -15.949 56.786 1.00 64.31 101 ASN A N 1
ATOM 879 C CA . ASN A 1 101 ? -10.022 -15.509 57.966 1.00 64.31 101 ASN A CA 1
ATOM 880 C C . ASN A 1 101 ? -11.003 -14.392 57.571 1.00 64.31 101 ASN A C 1
ATOM 882 O O . ASN A 1 101 ? -10.774 -13.217 57.870 1.00 64.31 101 ASN A O 1
ATOM 886 N N . PHE A 1 102 ? -12.055 -14.733 56.826 1.00 67.50 102 PHE A N 1
ATOM 887 C CA . PHE A 1 102 ? -13.118 -13.775 56.532 1.00 67.50 102 PHE A CA 1
ATOM 888 C C . PHE A 1 102 ? -14.031 -13.610 57.756 1.00 67.50 102 PHE A C 1
ATOM 890 O O . PHE A 1 102 ? -14.370 -14.600 58.406 1.00 67.50 102 PHE A O 1
ATOM 897 N N . PRO A 1 103 ? -14.483 -12.385 58.084 1.00 76.44 103 PRO A N 1
ATOM 898 C CA . PRO A 1 103 ? -15.566 -12.211 59.041 1.00 76.44 103 PRO A CA 1
ATOM 899 C C . PRO A 1 103 ? -16.821 -12.916 58.506 1.00 76.44 103 PRO A C 1
ATOM 901 O O . PRO A 1 103 ? -17.400 -12.469 57.517 1.00 76.44 103 PRO A O 1
ATOM 904 N N . ILE A 1 104 ? -17.251 -13.996 59.165 1.00 67.56 104 ILE A N 1
ATOM 905 C CA . ILE A 1 104 ? -18.399 -14.834 58.757 1.00 67.56 104 ILE A CA 1
ATOM 906 C C . ILE A 1 104 ? -19.652 -13.974 58.512 1.00 67.56 104 ILE A C 1
ATOM 908 O O . ILE A 1 104 ? -20.342 -14.122 57.513 1.00 67.56 104 ILE A O 1
ATOM 912 N N . HIS A 1 105 ? -19.874 -12.966 59.357 1.00 70.50 105 HIS A N 1
ATOM 913 C CA . HIS A 1 105 ? -20.999 -12.039 59.222 1.00 70.50 105 HIS A CA 1
ATOM 914 C C . HIS A 1 105 ? -20.948 -11.142 57.975 1.00 70.50 105 HIS A C 1
ATOM 916 O O . HIS A 1 105 ? -21.994 -10.718 57.496 1.00 70.50 105 HIS A O 1
ATOM 922 N N . ALA A 1 106 ? -19.757 -10.815 57.461 1.00 70.75 106 ALA A N 1
ATOM 923 C CA . ALA A 1 106 ? -19.624 -10.043 56.224 1.00 70.75 106 ALA A CA 1
ATOM 924 C C . ALA A 1 106 ? -19.882 -10.925 54.995 1.00 70.75 106 ALA A C 1
ATOM 926 O O . ALA A 1 106 ? -20.451 -10.450 54.016 1.00 70.75 106 ALA A O 1
ATOM 927 N N . PHE A 1 107 ? -19.512 -12.205 55.083 1.00 68.75 107 PHE A N 1
ATOM 928 C CA . PHE A 1 107 ? -19.771 -13.204 54.053 1.00 68.75 107 PHE A CA 1
ATOM 929 C C . PHE A 1 107 ? -21.266 -13.521 53.926 1.00 68.75 107 PHE A C 1
ATOM 931 O O . PHE A 1 107 ? -21.830 -13.335 52.851 1.00 68.75 107 PHE A O 1
ATOM 938 N N . ASP A 1 108 ? -21.929 -13.889 55.027 1.00 70.31 108 ASP A N 1
ATOM 939 C CA . ASP A 1 108 ? -23.364 -14.212 55.019 1.00 70.31 108 ASP A CA 1
ATOM 940 C C . ASP A 1 108 ? -24.214 -13.021 54.556 1.00 70.31 108 ASP A C 1
ATOM 942 O O . ASP A 1 108 ? -25.208 -13.183 53.850 1.00 70.31 108 ASP A O 1
ATOM 946 N N . LYS A 1 109 ? -23.794 -11.799 54.909 1.00 75.44 109 LYS A N 1
ATOM 947 C CA . LYS A 1 109 ? -24.457 -10.568 54.472 1.00 75.44 109 LYS A CA 1
ATOM 948 C C . LYS A 1 109 ? -24.294 -10.323 52.970 1.00 75.44 109 LYS A C 1
ATOM 950 O O . LYS A 1 109 ? -25.269 -9.954 52.326 1.00 75.44 109 LYS A O 1
ATOM 955 N N . ALA A 1 110 ? -23.098 -10.527 52.415 1.00 71.12 110 ALA A N 1
ATOM 956 C CA . ALA A 1 110 ? -22.868 -10.404 50.975 1.00 71.12 110 ALA A CA 1
ATOM 957 C C . ALA A 1 110 ? -23.628 -11.484 50.185 1.00 71.12 110 ALA A C 1
ATOM 959 O O . ALA A 1 110 ? -24.135 -11.206 49.105 1.00 71.12 110 ALA A O 1
ATOM 960 N N . LEU A 1 111 ? -23.769 -12.687 50.753 1.00 69.44 111 LEU A N 1
ATOM 961 C CA . LEU A 1 111 ? -24.531 -13.787 50.163 1.00 69.44 111 LEU A CA 1
ATOM 962 C C . LEU A 1 111 ? -26.032 -13.471 50.086 1.00 69.44 111 LEU A C 1
ATOM 964 O O . LEU A 1 111 ? -26.626 -13.566 49.017 1.00 69.44 111 LEU A O 1
ATOM 968 N N . GLN A 1 112 ? -26.624 -13.040 51.205 1.00 72.06 112 GLN A N 1
ATOM 969 C CA . GLN A 1 112 ? -28.037 -12.648 51.264 1.00 72.06 112 GLN A CA 1
ATOM 970 C C . GLN A 1 112 ? -28.330 -11.442 50.372 1.00 72.06 112 GLN A C 1
ATOM 972 O O . GLN A 1 112 ? -29.391 -11.365 49.760 1.00 72.06 112 GLN A O 1
ATOM 977 N N . GLN A 1 113 ? -27.387 -10.50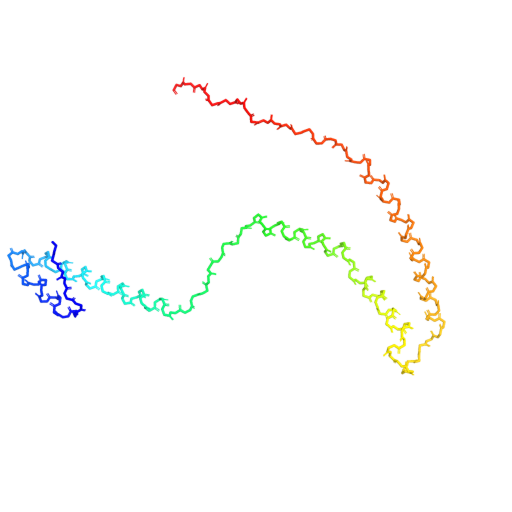3 50.289 1.00 74.31 113 GLN A N 1
ATOM 978 C CA . GLN A 1 113 ? -27.528 -9.333 49.437 1.00 74.31 113 GLN A CA 1
ATOM 979 C C . GLN A 1 113 ? -27.439 -9.695 47.948 1.00 74.31 113 GLN A C 1
ATOM 981 O O . GLN A 1 113 ? -28.243 -9.189 47.179 1.00 74.31 113 GLN A O 1
ATOM 986 N N . GLN A 1 114 ? -26.563 -10.625 47.555 1.00 68.00 114 GLN A N 1
ATOM 987 C CA . GLN A 1 114 ? -26.497 -11.132 46.181 1.00 68.00 114 GLN A CA 1
ATOM 988 C C . GLN A 1 114 ? -27.772 -11.900 45.781 1.00 68.00 114 GLN A C 1
ATOM 990 O O . GLN A 1 114 ? -28.248 -11.747 44.660 1.00 68.00 114 GLN A O 1
ATOM 995 N N . GLU A 1 115 ? -28.330 -12.726 46.674 1.00 65.56 115 GLU A N 1
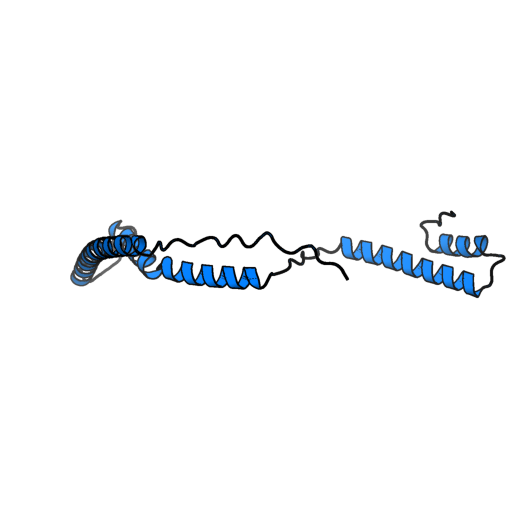ATOM 996 C CA . GLU A 1 115 ? -29.592 -13.442 46.422 1.00 65.56 115 GLU A CA 1
ATOM 997 C C . GLU A 1 115 ? -30.765 -12.462 46.265 1.00 65.56 115 GLU A C 1
ATOM 999 O O . GLU A 1 115 ? -31.508 -12.554 45.288 1.00 65.56 115 GLU A O 1
ATOM 1004 N N . ALA A 1 116 ? -30.864 -11.466 47.152 1.00 63.31 116 ALA A N 1
ATOM 1005 C CA . ALA A 1 116 ? -31.880 -10.417 47.076 1.00 63.31 116 ALA A CA 1
ATOM 1006 C C . ALA A 1 116 ? -31.724 -9.512 45.838 1.00 63.31 116 ALA A C 1
ATOM 1008 O O . ALA A 1 116 ? -32.716 -9.165 45.200 1.00 63.31 116 ALA A O 1
ATOM 1009 N N . GLU A 1 117 ? -30.492 -9.146 45.467 1.00 61.66 117 GLU A N 1
ATOM 1010 C CA . GLU A 1 117 ? -30.216 -8.375 44.249 1.00 61.66 117 GLU A CA 1
ATOM 1011 C C . GLU A 1 117 ? -30.554 -9.187 42.994 1.00 61.66 117 GLU A C 1
ATOM 1013 O O . GLU A 1 117 ? -31.141 -8.628 42.072 1.00 61.66 117 GLU A O 1
ATOM 1018 N N . SER A 1 118 ? -30.299 -10.503 42.980 1.00 59.78 118 SER A N 1
ATOM 1019 C CA . SER A 1 118 ? -30.663 -11.378 41.855 1.00 59.78 118 SER A CA 1
ATOM 1020 C C . SER A 1 118 ? -32.175 -11.552 41.674 1.00 59.78 118 SER A C 1
ATOM 1022 O O . SER A 1 118 ? -32.649 -11.573 40.539 1.00 59.78 118 SER A O 1
ATOM 1024 N N . GLU A 1 119 ? -32.945 -11.628 42.768 1.00 57.19 119 GLU A N 1
ATOM 1025 C CA . GLU A 1 119 ? -34.410 -11.631 42.694 1.00 57.19 119 GLU A CA 1
ATOM 1026 C C . GLU A 1 119 ? -34.928 -10.282 42.181 1.00 57.19 119 GLU A C 1
ATOM 1028 O O . GLU A 1 119 ? -35.828 -10.270 41.343 1.00 57.19 119 GLU A O 1
ATOM 1033 N N . SER A 1 120 ? -34.317 -9.164 42.595 1.00 55.75 120 SER A N 1
ATOM 1034 C CA . SER A 1 120 ? -34.716 -7.823 42.143 1.00 55.75 120 SER A CA 1
ATOM 1035 C C . SER A 1 120 ? -34.318 -7.501 40.695 1.00 55.75 120 SER A C 1
ATOM 1037 O O . SER A 1 120 ? -35.115 -6.904 39.979 1.00 55.75 120 SER A O 1
ATOM 1039 N N . GLU A 1 121 ? -33.138 -7.934 40.223 1.00 54.12 121 GLU A N 1
ATOM 1040 C CA . GLU A 1 121 ? -32.736 -7.814 38.809 1.00 54.12 121 GLU A CA 1
ATOM 1041 C C . GLU A 1 121 ? -33.683 -8.626 37.915 1.00 54.12 121 GLU A C 1
ATOM 1043 O O . GLU A 1 121 ? -34.085 -8.147 36.862 1.00 54.12 121 GLU A O 1
ATOM 1048 N N . SER A 1 122 ? -34.112 -9.818 38.354 1.00 53.66 122 SER A N 1
ATOM 1049 C CA . SER A 1 122 ? -35.046 -10.660 37.587 1.00 53.66 122 SER A CA 1
ATOM 1050 C C . SER A 1 122 ? -36.472 -10.100 37.480 1.00 53.66 122 SER A C 1
ATOM 1052 O O . SER A 1 122 ? -37.243 -10.539 36.622 1.00 53.66 122 SER A O 1
ATOM 1054 N N . ASP A 1 123 ? -36.837 -9.184 38.379 1.00 47.03 123 ASP A N 1
ATOM 1055 C CA . ASP A 1 123 ? -38.126 -8.486 38.389 1.00 47.03 123 ASP A CA 1
ATOM 1056 C C . ASP A 1 123 ? -38.040 -7.196 37.554 1.00 47.03 123 ASP A C 1
ATOM 1058 O O . ASP A 1 123 ? -38.937 -6.908 36.767 1.00 47.03 123 ASP A O 1
ATOM 1062 N N . ALA A 1 124 ? -36.906 -6.485 37.618 1.00 49.44 124 ALA A N 1
ATOM 1063 C CA . ALA A 1 124 ? -36.633 -5.298 36.805 1.00 49.44 124 ALA A CA 1
ATOM 1064 C C . ALA A 1 124 ? -36.418 -5.613 35.309 1.00 49.44 124 ALA A C 1
ATOM 1066 O O . ALA A 1 124 ? -36.919 -4.884 34.457 1.00 49.44 124 ALA A O 1
ATOM 1067 N N . GLU A 1 125 ? -35.737 -6.715 34.965 1.00 46.00 125 GLU A N 1
ATOM 1068 C CA . GLU A 1 125 ? -35.581 -7.152 33.564 1.00 46.00 125 GLU A CA 1
ATOM 1069 C C . GLU A 1 125 ? -36.925 -7.544 32.918 1.00 46.00 125 GLU A C 1
ATOM 1071 O O . GLU A 1 125 ? -37.091 -7.393 31.709 1.00 46.00 125 GLU A O 1
ATOM 1076 N N . LYS A 1 126 ? -37.913 -8.002 33.702 1.00 45.69 126 LYS A N 1
ATOM 1077 C CA . LYS A 1 126 ? -39.269 -8.287 33.196 1.00 45.69 126 LYS A CA 1
ATOM 1078 C C . LYS A 1 126 ? -40.084 -7.025 32.929 1.00 45.69 126 LYS A C 1
ATOM 1080 O O . LYS A 1 126 ? -40.891 -7.033 32.005 1.00 45.69 126 LYS A O 1
ATOM 1085 N N . GLU A 1 127 ? -39.890 -5.967 33.715 1.00 42.12 127 GLU A N 1
ATOM 1086 C CA . GLU A 1 127 ? -40.554 -4.680 33.476 1.00 42.12 127 GLU A CA 1
ATOM 1087 C C . GLU A 1 127 ? -39.949 -3.942 32.264 1.00 42.12 127 GLU A C 1
ATOM 1089 O O . GLU A 1 127 ? -40.693 -3.336 31.495 1.00 42.12 127 GLU A O 1
ATOM 1094 N N . GLU A 1 128 ? -38.634 -4.043 32.019 1.00 39.88 128 GLU A N 1
ATOM 1095 C CA . GLU A 1 128 ? -38.008 -3.438 30.827 1.00 39.88 128 GLU A CA 1
ATOM 1096 C C . GLU A 1 128 ? -38.386 -4.148 29.505 1.00 39.88 128 GLU A C 1
ATOM 1098 O O . GLU A 1 128 ? -38.512 -3.478 28.477 1.00 39.88 128 GLU A O 1
ATOM 1103 N N . GLU A 1 129 ? -38.643 -5.467 29.504 1.00 40.38 129 GLU A N 1
ATOM 1104 C CA . GLU A 1 129 ? -39.161 -6.174 28.314 1.00 40.38 129 GLU A CA 1
ATOM 1105 C C . GLU A 1 129 ? -40.591 -5.733 27.929 1.00 40.38 129 GLU A C 1
ATOM 1107 O O . GLU A 1 129 ? -40.925 -5.718 26.741 1.00 40.38 129 GLU A O 1
ATOM 1112 N N . GLU A 1 130 ? -41.435 -5.332 28.890 1.00 39.12 130 GLU A N 1
ATOM 1113 C CA . GLU A 1 130 ? -42.799 -4.851 28.606 1.00 39.12 130 GLU A CA 1
ATOM 1114 C C . GLU A 1 130 ? -42.823 -3.429 28.004 1.00 39.12 130 GLU A C 1
ATOM 1116 O O . GLU A 1 130 ? -43.714 -3.114 27.206 1.00 39.12 130 GLU A O 1
ATOM 1121 N N . ASP A 1 131 ? -41.824 -2.589 28.301 1.00 39.50 131 ASP A N 1
ATOM 1122 C CA . ASP A 1 131 ? -41.714 -1.225 27.759 1.00 39.50 131 ASP A CA 1
ATOM 1123 C C . ASP A 1 131 ? -41.071 -1.173 26.352 1.00 39.50 131 ASP A C 1
ATOM 1125 O O . ASP A 1 131 ? -41.392 -0.277 25.559 1.00 39.50 131 ASP A O 1
ATOM 1129 N N . GLU A 1 132 ? -40.229 -2.145 25.968 1.00 40.28 132 GLU A N 1
ATOM 1130 C CA . GLU A 1 132 ? -39.655 -2.212 24.608 1.00 40.28 132 GLU A CA 1
ATOM 1131 C C . GLU A 1 132 ? -40.679 -2.601 23.518 1.00 40.28 132 GLU A C 1
ATOM 1133 O O . GLU A 1 132 ? -40.489 -2.270 22.339 1.00 40.28 132 GLU A O 1
ATOM 1138 N N . ASP A 1 133 ? -41.801 -3.241 23.868 1.00 39.75 133 ASP A N 1
ATOM 1139 C CA . ASP A 1 133 ? -42.843 -3.612 22.895 1.00 39.75 133 ASP A CA 1
ATOM 1140 C C . ASP A 1 133 ? -43.786 -2.448 22.518 1.00 39.75 133 ASP A C 1
ATOM 1142 O O . ASP A 1 133 ? -44.443 -2.496 21.471 1.00 39.75 133 ASP A O 1
ATOM 1146 N N . MET A 1 134 ? -43.797 -1.354 23.291 1.00 40.94 134 MET A N 1
ATOM 1147 C CA . MET A 1 134 ? -44.642 -0.173 23.046 1.00 40.94 134 MET A CA 1
ATOM 1148 C C 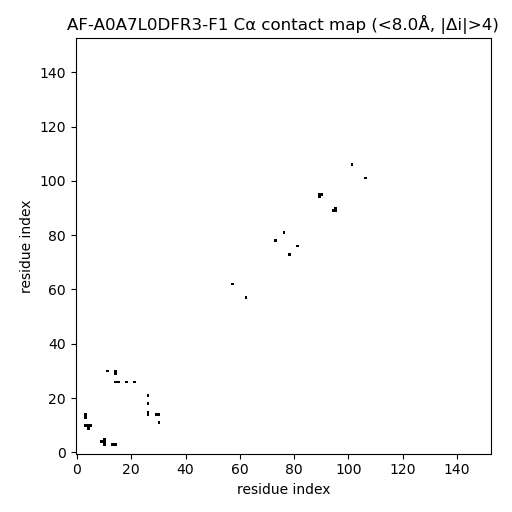. MET A 1 134 ? -44.016 0.892 22.127 1.00 40.94 134 MET A C 1
ATOM 1150 O O . MET A 1 134 ? -44.725 1.807 21.694 1.00 40.94 134 MET A O 1
ATOM 1154 N N . ASP A 1 135 ? -42.731 0.770 21.767 1.00 38.03 135 ASP A N 1
ATOM 1155 C CA . ASP A 1 135 ? -42.025 1.747 20.913 1.00 38.03 135 ASP A CA 1
ATOM 1156 C C . ASP A 1 135 ? -41.743 1.245 19.478 1.00 38.03 135 ASP A C 1
ATOM 1158 O O . ASP A 1 135 ? -41.061 1.900 18.684 1.00 38.03 135 ASP A O 1
ATOM 1162 N N . LYS A 1 136 ? -42.365 0.126 19.064 1.00 41.06 136 LYS A N 1
ATOM 1163 C CA . LYS A 1 136 ? -42.469 -0.292 17.647 1.00 41.06 136 LYS A CA 1
ATOM 1164 C C . LYS A 1 136 ? -43.466 0.587 16.876 1.00 41.06 136 LYS A C 1
ATOM 1166 O O . LYS A 1 136 ? -44.439 0.105 16.300 1.00 41.06 136 LYS A O 1
ATOM 1171 N N . ARG A 1 137 ? -43.235 1.901 16.823 1.00 41.00 137 ARG A N 1
ATOM 1172 C CA .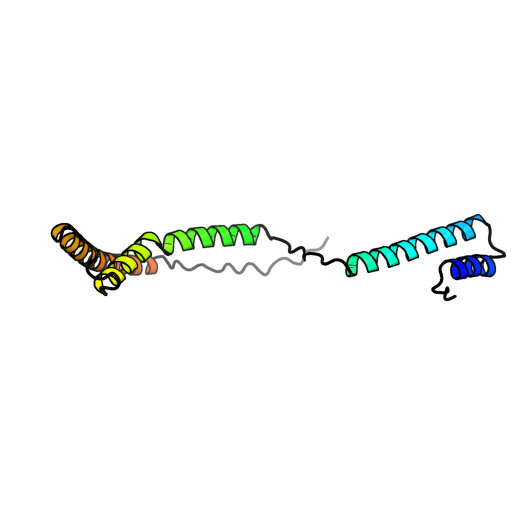 ARG A 1 137 ? -43.898 2.763 15.833 1.00 41.00 137 ARG A CA 1
ATOM 1173 C C . ARG A 1 137 ? -43.313 2.452 14.458 1.00 41.00 137 ARG A C 1
ATOM 1175 O O . ARG A 1 137 ? -42.126 2.664 14.223 1.00 41.00 137 ARG A O 1
ATOM 1182 N N . GLU A 1 138 ? -44.166 1.922 13.584 1.00 39.00 138 GLU A N 1
ATOM 1183 C CA . GLU A 1 138 ? -43.910 1.618 12.174 1.00 39.00 138 GLU A CA 1
ATOM 1184 C C . GLU A 1 138 ? -43.007 2.663 11.510 1.00 39.00 138 GLU A C 1
ATOM 1186 O O . GLU A 1 138 ? -43.382 3.819 11.300 1.00 39.00 138 GLU A O 1
ATOM 1191 N N . PHE A 1 139 ? -41.802 2.239 11.138 1.00 45.56 139 PHE A N 1
ATOM 1192 C CA . PHE A 1 139 ? -40.964 2.995 10.224 1.00 45.56 139 PHE A CA 1
ATOM 1193 C C . PHE A 1 139 ? -41.602 2.867 8.837 1.00 45.56 139 PHE A C 1
ATOM 1195 O O . PHE A 1 139 ? -41.402 1.871 8.145 1.00 45.56 139 PHE A O 1
ATOM 1202 N N . VAL A 1 140 ? -42.426 3.845 8.450 1.00 43.56 140 VAL A N 1
ATOM 1203 C CA . VAL A 1 140 ? -42.919 3.956 7.073 1.00 43.56 140 VAL A CA 1
ATOM 1204 C C . VAL A 1 140 ? -41.701 4.161 6.178 1.00 43.56 140 VAL A C 1
ATOM 1206 O O . VAL A 1 140 ? -41.084 5.227 6.158 1.00 43.56 140 VAL A O 1
ATOM 1209 N N . GLU A 1 141 ? -41.330 3.101 5.469 1.00 42.19 141 GLU A N 1
ATOM 1210 C CA . GLU A 1 141 ? -40.343 3.111 4.402 1.00 42.19 141 GLU A CA 1
ATOM 1211 C C . GLU A 1 141 ? -40.879 4.020 3.287 1.00 42.19 141 GLU A C 1
ATOM 1213 O O . GLU A 1 141 ? -41.665 3.612 2.432 1.00 42.19 141 GLU A O 1
ATOM 1218 N N . ALA A 1 142 ? -40.500 5.299 3.326 1.00 40.19 142 ALA A N 1
ATOM 1219 C CA . ALA A 1 142 ? -40.661 6.192 2.193 1.00 40.19 142 ALA A CA 1
ATOM 1220 C C . ALA A 1 142 ? -39.719 5.706 1.083 1.00 40.19 142 ALA A C 1
ATOM 1222 O O . ALA A 1 142 ? -38.589 6.178 0.953 1.00 40.19 142 ALA A O 1
ATOM 1223 N N . ASN A 1 143 ? -40.193 4.731 0.303 1.00 44.50 143 ASN A N 1
ATOM 1224 C CA . ASN A 1 143 ? -39.724 4.478 -1.050 1.00 44.50 143 ASN A CA 1
ATOM 1225 C C . ASN A 1 143 ? -39.834 5.796 -1.826 1.00 44.50 143 ASN A C 1
ATOM 1227 O O . ASN A 1 143 ? -40.906 6.182 -2.280 1.00 44.50 143 ASN A O 1
ATOM 1231 N N . SER A 1 144 ? -38.715 6.509 -1.917 1.00 44.38 144 SER A N 1
ATOM 1232 C CA . SER A 1 144 ? -38.513 7.640 -2.818 1.00 44.38 144 SER A CA 1
ATOM 1233 C C . SER A 1 144 ? -37.381 7.293 -3.779 1.00 44.38 144 SER A C 1
ATOM 1235 O O . SER A 1 144 ? -36.417 8.042 -3.914 1.00 44.38 144 SER A O 1
ATOM 1237 N N . ASP A 1 145 ? -37.508 6.143 -4.431 1.00 51.00 145 ASP A N 1
ATOM 1238 C CA . ASP A 1 145 ? -36.979 5.946 -5.771 1.00 51.00 145 ASP A CA 1
ATOM 1239 C C . ASP A 1 145 ? -38.199 5.848 -6.689 1.00 51.00 145 ASP A C 1
ATOM 1241 O O . ASP A 1 145 ? -38.976 4.909 -6.547 1.00 51.00 145 ASP A O 1
ATOM 1245 N N . GLU A 1 146 ? -38.378 6.869 -7.540 1.00 51.84 146 GLU A N 1
ATOM 1246 C CA . GLU A 1 146 ? -38.961 6.826 -8.901 1.00 51.84 146 GLU A CA 1
ATOM 1247 C C . GLU A 1 146 ? -39.722 8.116 -9.273 1.00 51.84 146 GLU A C 1
ATOM 1249 O O . GLU A 1 146 ? -40.946 8.156 -9.300 1.00 51.84 146 GLU A O 1
ATOM 1254 N N . SER A 1 147 ? -38.962 9.184 -9.554 1.00 50.09 147 SER A N 1
ATOM 1255 C CA . SER A 1 147 ? -39.261 10.294 -10.490 1.00 50.09 147 SER A CA 1
ATOM 1256 C C . SER A 1 147 ? -38.209 11.381 -10.220 1.00 50.09 147 SER A C 1
ATOM 1258 O O . SER A 1 147 ? -38.224 11.987 -9.155 1.00 50.09 147 SER A O 1
ATOM 1260 N N . ASP A 1 148 ? -37.181 11.603 -11.034 1.00 50.41 148 ASP A N 1
ATOM 1261 C CA . ASP A 1 148 ? -37.320 12.417 -12.240 1.00 50.41 148 ASP A CA 1
ATOM 1262 C C . ASP A 1 148 ? -35.995 12.388 -13.030 1.00 50.41 148 ASP A C 1
ATOM 1264 O O . ASP A 1 148 ? -35.105 13.226 -12.875 1.00 50.41 148 ASP A O 1
ATOM 1268 N N . LEU A 1 149 ? -35.830 11.335 -13.829 1.00 54.78 149 LEU A N 1
ATOM 1269 C CA . LEU A 1 149 ? -34.758 11.198 -14.809 1.00 54.78 149 LEU A CA 1
ATOM 1270 C C . LEU A 1 149 ? -35.356 11.437 -16.204 1.00 54.78 149 LEU A C 1
ATOM 1272 O O . LEU A 1 149 ? -35.240 10.572 -17.063 1.00 54.78 149 LEU A O 1
ATOM 1276 N N . SER A 1 150 ? -36.032 12.574 -16.421 1.00 49.03 150 SER A N 1
ATOM 1277 C CA . SER A 1 150 ? -36.327 13.098 -17.764 1.00 49.03 150 SER A CA 1
ATOM 1278 C C . SER A 1 150 ? -36.963 14.497 -17.730 1.00 49.03 150 SER A C 1
ATOM 1280 O O . SER A 1 150 ? -38.185 14.608 -17.775 1.00 49.03 150 SER A O 1
ATOM 1282 N N . ASP A 1 151 ? -36.155 15.555 -17.813 1.00 58.03 151 ASP A N 1
ATOM 1283 C CA . ASP A 1 151 ? -36.516 16.657 -18.708 1.00 58.03 151 ASP A CA 1
ATOM 1284 C C . ASP A 1 151 ? -35.278 17.337 -19.303 1.00 58.03 151 ASP A C 1
ATOM 1286 O O . ASP A 1 151 ? -34.172 17.305 -18.763 1.00 58.03 151 ASP A O 1
ATOM 1290 N N . PHE A 1 152 ? -35.499 17.850 -20.496 1.00 48.12 152 PHE A N 1
ATOM 1291 C CA . PHE A 1 152 ? -34.591 18.112 -21.589 1.00 48.12 152 PHE A CA 1
ATOM 1292 C C . PHE A 1 152 ? -34.514 19.626 -21.810 1.00 48.12 152 PHE A C 1
ATOM 1294 O O . PHE A 1 152 ? -35.532 20.212 -22.158 1.00 48.12 152 PHE A O 1
ATOM 1301 N N . GLU A 1 153 ? -33.330 20.238 -21.663 1.00 40.84 153 GLU A N 1
ATOM 1302 C CA . GLU A 1 153 ? -32.835 21.367 -22.485 1.00 40.84 153 GLU A CA 1
ATOM 1303 C C . GLU A 1 153 ? -31.313 21.542 -22.331 1.00 40.84 153 GLU A C 1
ATOM 1305 O O . GLU A 1 153 ? -30.818 21.592 -21.179 1.00 40.84 153 GLU A O 1
#

Secondary structure (DSSP, 8-state):
-PPPPSSHHHHHHHHHHHTTTS-HHHHHHHHHHHHHHHHHHHHHHHHHHS-PPP-----HHHHHHHHHHHHHHHHHH-HHHHHHHHHHHHHHTTTTTT-----HHHHHHHHHHHHHHHHHHHHHHHHHHHHHTT------------S-S----